Protein AF-A0A6A7KZG9-F1 (afdb_monomer_lite)

Foldseek 3Di:
DADEDEDDPDPVVLVVLLVCLVVVVLSHDYDYDPVQADPVGGCVVPPPCPPVQVSSLQSLDDDDDDDDPDDVVCVVVCVVSHVVPPDDPVRVVVSCCVSVVD

Structure (mmCIF, N/CA/C/O backbone):
data_AF-A0A6A7KZG9-F1
#
_entry.id   AF-A0A6A7KZG9-F1
#
loop_
_atom_site.group_PDB
_atom_site.id
_atom_site.type_symbol
_atom_site.label_atom_id
_atom_site.label_alt_id
_atom_site.label_comp_id
_atom_site.label_asym_id
_atom_site.label_entity_id
_atom_site.label_seq_id
_atom_site.pdbx_PDB_ins_code
_atom_site.Cartn_x
_atom_site.Cartn_y
_atom_site.Cartn_z
_atom_site.occupancy
_atom_site.B_iso_or_equiv
_atom_site.auth_seq_id
_atom_site.auth_comp_id
_atom_site.auth_asym_id
_atom_site.auth_atom_id
_atom_site.pdbx_PDB_model_num
ATOM 1 N N . MET A 1 1 ? -3.131 12.616 13.799 1.00 37.44 1 MET A N 1
ATOM 2 C CA . MET A 1 1 ? -2.475 12.819 12.490 1.00 37.44 1 MET A CA 1
ATOM 3 C C . MET A 1 1 ? -2.256 11.448 11.878 1.00 37.44 1 MET A C 1
ATOM 5 O O . MET A 1 1 ? -1.541 10.670 12.506 1.00 37.44 1 MET A O 1
ATOM 9 N N . PRO A 1 2 ? -2.900 11.121 10.749 1.00 42.22 2 PRO A N 1
ATOM 10 C CA . PRO A 1 2 ? -2.642 9.863 10.058 1.00 42.22 2 PRO A CA 1
ATOM 11 C C . PRO A 1 2 ? -1.179 9.830 9.600 1.00 42.22 2 PRO A C 1
ATOM 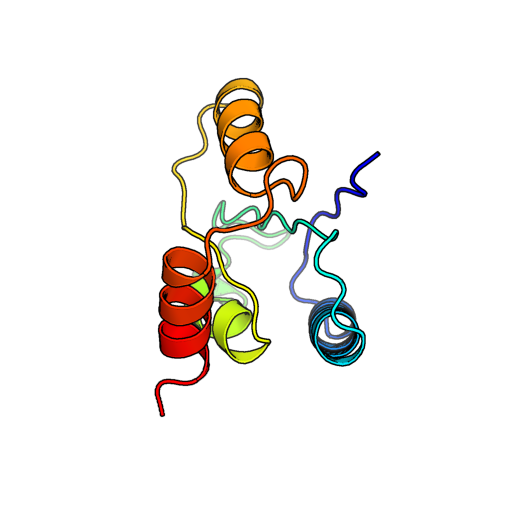13 O O . PRO A 1 2 ? -0.628 10.845 9.168 1.00 42.22 2 PRO A O 1
ATOM 16 N N . LYS A 1 3 ? -0.525 8.680 9.770 1.00 38.81 3 LYS A N 1
ATOM 17 C CA . LYS A 1 3 ? 0.843 8.468 9.296 1.00 38.81 3 LYS A CA 1
ATOM 18 C C . LYS A 1 3 ? 0.766 7.904 7.882 1.00 38.81 3 LYS A C 1
ATOM 20 O O . LYS A 1 3 ? 0.329 6.775 7.700 1.00 38.81 3 LYS A O 1
ATOM 25 N N . THR A 1 4 ? 1.184 8.695 6.901 1.00 41.53 4 THR A N 1
ATOM 26 C CA . THR A 1 4 ? 1.202 8.296 5.490 1.00 41.53 4 THR A CA 1
ATOM 27 C C . THR A 1 4 ? 2.538 7.642 5.148 1.00 41.53 4 THR A C 1
ATOM 29 O O . THR A 1 4 ? 3.590 8.243 5.366 1.00 41.53 4 THR A O 1
AT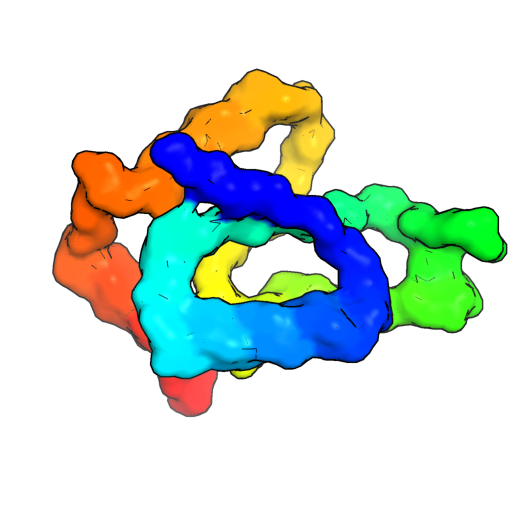OM 32 N N . PHE A 1 5 ? 2.501 6.439 4.573 1.00 47.06 5 PHE A N 1
ATOM 33 C CA . PHE A 1 5 ? 3.675 5.729 4.059 1.00 47.06 5 PHE A CA 1
ATOM 34 C C . PHE A 1 5 ? 3.508 5.427 2.564 1.00 47.06 5 PHE A C 1
ATOM 36 O O . PHE A 1 5 ? 2.402 5.150 2.103 1.00 47.06 5 PHE A O 1
ATOM 43 N N . SER A 1 6 ? 4.613 5.496 1.816 1.00 48.09 6 SER A N 1
ATOM 44 C CA . SER A 1 6 ? 4.700 5.112 0.400 1.00 48.09 6 SER A CA 1
ATOM 45 C C . SER A 1 6 ? 5.476 3.803 0.278 1.00 48.09 6 SER A C 1
ATOM 47 O O . SER A 1 6 ? 6.451 3.592 1.001 1.00 48.09 6 SER A O 1
ATOM 49 N N . ILE A 1 7 ? 5.025 2.920 -0.609 1.00 53.47 7 ILE A N 1
ATOM 50 C CA . ILE A 1 7 ? 5.384 1.501 -0.611 1.00 53.47 7 ILE A CA 1
ATOM 51 C C . ILE A 1 7 ? 6.248 1.116 -1.818 1.00 53.47 7 ILE A C 1
ATOM 53 O O . ILE A 1 7 ? 5.989 1.564 -2.932 1.00 53.47 7 ILE A O 1
ATOM 57 N N . ARG A 1 8 ? 7.247 0.250 -1.581 1.00 55.03 8 ARG A N 1
ATOM 58 C CA . ARG A 1 8 ? 8.136 -0.386 -2.577 1.00 55.03 8 ARG A CA 1
ATOM 59 C C . ARG A 1 8 ? 8.020 -1.918 -2.506 1.00 55.03 8 ARG A C 1
ATOM 61 O O . ARG A 1 8 ? 7.485 -2.435 -1.535 1.00 55.03 8 ARG A O 1
ATOM 68 N N . ASP A 1 9 ? 8.550 -2.648 -3.485 1.00 59.75 9 ASP A N 1
ATOM 69 C CA . ASP A 1 9 ? 8.461 -4.123 -3.585 1.00 59.75 9 ASP A CA 1
ATOM 70 C C . ASP A 1 9 ? 9.333 -4.907 -2.567 1.00 59.75 9 ASP A C 1
ATOM 72 O O . ASP A 1 9 ? 9.671 -6.071 -2.783 1.00 59.75 9 ASP A O 1
ATOM 76 N N . ASP A 1 10 ? 9.698 -4.291 -1.441 1.00 73.00 10 ASP A N 1
ATOM 77 C CA . ASP A 1 10 ? 10.633 -4.837 -0.455 1.00 73.00 10 ASP A CA 1
ATOM 78 C C . ASP A 1 10 ? 9.934 -5.766 0.555 1.00 73.00 10 ASP A C 1
ATOM 80 O O . ASP A 1 10 ? 8.812 -5.501 0.990 1.00 73.00 10 ASP A O 1
ATOM 84 N N . CYS A 1 11 ? 10.618 -6.818 1.024 1.00 76.25 11 CYS A N 1
ATOM 85 C CA . CYS A 1 11 ? 10.080 -7.759 2.025 1.00 76.25 11 CYS A CA 1
ATOM 86 C C . CYS A 1 11 ? 9.540 -7.067 3.291 1.00 76.25 11 CYS A C 1
ATOM 88 O O . CYS A 1 11 ? 8.516 -7.479 3.835 1.00 76.25 11 CYS A O 1
ATOM 90 N N . LEU A 1 12 ? 10.180 -5.972 3.715 1.00 86.88 12 LEU A N 1
ATOM 91 C CA . LEU A 1 12 ? 9.779 -5.193 4.891 1.00 86.88 12 LEU A CA 1
ATOM 92 C C . LEU A 1 12 ? 8.361 -4.620 4.787 1.00 86.88 12 LEU A C 1
ATOM 94 O O . LEU A 1 12 ? 7.705 -4.418 5.809 1.00 86.88 12 LEU A O 1
ATOM 98 N N . VAL A 1 13 ? 7.869 -4.361 3.574 1.00 89.38 13 VAL A N 1
ATOM 99 C CA . VAL A 1 13 ? 6.502 -3.871 3.362 1.00 89.38 13 VAL A CA 1
ATOM 100 C C . VAL A 1 13 ? 5.492 -4.934 3.752 1.00 89.38 13 VAL A C 1
ATOM 102 O O . VAL A 1 13 ? 4.537 -4.638 4.466 1.00 89.38 13 VAL A O 1
ATOM 105 N N . TRP A 1 14 ? 5.713 -6.170 3.319 1.00 89.06 14 TRP A N 1
ATOM 106 C CA . TRP A 1 14 ? 4.809 -7.276 3.609 1.00 89.06 14 TRP A CA 1
ATOM 107 C C . TRP A 1 14 ? 4.876 -7.692 5.079 1.00 89.06 14 TRP A C 1
ATOM 109 O O . TRP A 1 14 ? 3.845 -7.991 5.674 1.00 89.06 14 TRP A O 1
ATOM 119 N N . GLU A 1 15 ? 6.056 -7.622 5.702 1.00 89.12 15 GLU A N 1
ATOM 120 C CA . GLU A 1 15 ? 6.199 -7.791 7.155 1.00 89.12 15 GLU A CA 1
ATOM 121 C C . GLU A 1 15 ? 5.434 -6.710 7.930 1.00 89.12 15 GLU A C 1
ATOM 123 O O . GLU A 1 15 ? 4.717 -7.016 8.882 1.00 89.12 15 GLU A O 1
ATOM 128 N N . SER A 1 16 ? 5.524 -5.453 7.486 1.00 91.00 16 SER A N 1
ATOM 129 C CA . SER A 1 16 ? 4.801 -4.335 8.101 1.00 91.00 16 SER A CA 1
ATOM 130 C C . SER A 1 16 ? 3.289 -4.453 7.911 1.00 91.00 16 SER A C 1
ATOM 132 O O . SER A 1 16 ? 2.542 -4.175 8.844 1.00 91.00 16 SER A O 1
ATOM 134 N N . ALA A 1 17 ? 2.830 -4.892 6.735 1.00 90.81 17 ALA A N 1
ATOM 135 C CA . ALA A 1 17 ? 1.416 -5.144 6.466 1.00 90.81 17 ALA A CA 1
ATOM 136 C C . ALA A 1 17 ? 0.880 -6.270 7.362 1.00 90.81 17 ALA A C 1
ATOM 138 O O . ALA A 1 17 ? -0.140 -6.101 8.019 1.00 90.81 17 ALA A O 1
ATOM 139 N N . MET A 1 18 ? 1.611 -7.381 7.473 1.00 89.50 18 MET A N 1
ATOM 140 C CA . MET A 1 18 ? 1.256 -8.483 8.368 1.00 89.50 18 MET A CA 1
ATOM 141 C C . MET A 1 18 ? 1.197 -8.046 9.837 1.00 89.50 18 MET A C 1
ATOM 143 O O . MET A 1 18 ? 0.263 -8.414 10.548 1.00 89.50 18 MET A O 1
ATOM 147 N N . ALA A 1 19 ? 2.162 -7.240 10.288 1.00 90.88 19 ALA A N 1
ATOM 148 C CA . ALA A 1 19 ? 2.158 -6.687 11.638 1.00 90.88 19 ALA A CA 1
ATOM 149 C C . ALA A 1 19 ? 0.976 -5.733 11.865 1.00 90.88 19 ALA A C 1
ATOM 151 O O . ALA A 1 19 ? 0.336 -5.806 12.909 1.00 90.88 19 ALA A O 1
ATOM 152 N N . ALA A 1 20 ? 0.660 -4.865 10.900 1.00 89.94 20 ALA A N 1
ATOM 153 C CA . ALA A 1 20 ? -0.453 -3.926 11.012 1.00 89.94 20 ALA A CA 1
ATOM 154 C C . ALA A 1 20 ? -1.790 -4.643 11.218 1.00 89.94 20 ALA A C 1
ATOM 156 O O . ALA A 1 20 ? -2.569 -4.242 12.078 1.00 89.94 20 ALA A O 1
ATOM 157 N N . SER A 1 21 ? -2.011 -5.737 10.495 1.00 86.94 21 SER A N 1
ATOM 158 C CA . SER A 1 21 ? -3.223 -6.547 10.625 1.00 86.94 21 SER A CA 1
ATOM 159 C C . SER A 1 21 ? -3.232 -7.356 11.916 1.00 86.94 21 SER A C 1
ATOM 161 O O . SER A 1 21 ? -4.259 -7.441 12.575 1.00 86.94 21 SER A O 1
ATOM 163 N N . HIS A 1 22 ? -2.081 -7.905 12.323 1.00 86.44 22 HIS A N 1
ATOM 164 C CA . HIS A 1 22 ? -1.946 -8.616 13.598 1.00 86.44 22 HIS A CA 1
ATOM 165 C C . HIS A 1 22 ? -2.230 -7.725 14.816 1.00 86.44 22 HIS A C 1
ATOM 167 O O . HIS A 1 22 ? -2.794 -8.195 15.799 1.00 86.44 22 HIS A O 1
ATOM 173 N N . TYR A 1 23 ? -1.832 -6.453 14.755 1.00 86.69 23 TYR A N 1
ATOM 174 C CA . TYR A 1 23 ? -2.061 -5.468 15.813 1.00 86.69 23 TYR A CA 1
ATOM 175 C C . TYR A 1 23 ? -3.331 -4.634 15.613 1.00 86.69 23 TYR A C 1
ATOM 177 O O . TYR A 1 23 ? -3.507 -3.657 16.337 1.00 86.69 23 TYR A O 1
ATOM 185 N N . GLU A 1 24 ? -4.183 -4.996 14.648 1.00 83.31 24 GLU A N 1
ATOM 186 C CA . GLU A 1 24 ? -5.463 -4.327 14.379 1.00 83.31 24 GLU A CA 1
ATOM 187 C C . GLU A 1 24 ? -5.310 -2.800 14.241 1.00 83.31 24 GLU A C 1
ATOM 189 O O . GLU A 1 24 ? -6.055 -2.019 14.827 1.00 83.31 24 GLU A O 1
ATOM 194 N N . LEU A 1 25 ? -4.297 -2.355 13.483 1.00 85.62 25 LEU A N 1
ATOM 195 C CA . LEU A 1 25 ? -4.011 -0.933 13.269 1.00 85.62 25 LEU A CA 1
ATOM 196 C C . LEU A 1 25 ? -5.024 -0.297 12.307 1.00 85.62 25 LEU A C 1
ATOM 198 O O . LEU A 1 25 ? -4.703 0.067 11.177 1.00 85.62 25 LEU A O 1
ATOM 202 N N . ASP A 1 26 ? -6.249 -0.130 12.785 1.00 77.88 26 ASP A N 1
ATOM 203 C CA . ASP A 1 26 ? -7.381 0.477 12.084 1.00 77.88 26 ASP A CA 1
ATOM 204 C C . ASP A 1 26 ? -7.153 1.960 11.713 1.00 77.88 26 ASP A C 1
ATOM 206 O O . ASP A 1 26 ? -7.785 2.506 10.809 1.00 77.88 26 ASP A O 1
ATOM 210 N N . ASN A 1 27 ? -6.197 2.617 12.370 1.00 82.12 27 ASN A N 1
ATOM 211 C CA . ASN A 1 27 ? -5.804 4.002 12.127 1.00 82.12 27 ASN A CA 1
ATOM 212 C C . ASN A 1 27 ? -4.690 4.178 11.074 1.00 82.12 27 ASN A C 1
ATOM 214 O O . ASN A 1 27 ? -4.183 5.296 10.900 1.00 82.12 27 ASN A O 1
ATOM 218 N N . LEU A 1 28 ? -4.283 3.099 10.398 1.00 84.88 28 LEU A N 1
ATOM 219 C CA . LEU A 1 28 ? -3.265 3.112 9.352 1.00 84.88 28 LEU A CA 1
ATOM 220 C C . LEU A 1 28 ? -3.906 3.141 7.960 1.00 84.88 28 LEU A C 1
ATOM 222 O O . LEU A 1 28 ? -4.627 2.231 7.567 1.00 84.88 28 LEU A O 1
ATOM 226 N N . THR A 1 29 ? -3.559 4.153 7.163 1.00 85.69 29 THR A N 1
ATOM 227 C CA . THR A 1 29 ? -3.960 4.242 5.752 1.00 85.69 29 THR A CA 1
ATOM 228 C C . THR A 1 29 ? -2.744 4.085 4.853 1.00 85.69 29 THR A C 1
ATOM 230 O O . THR A 1 29 ? -1.736 4.779 5.015 1.00 85.69 29 THR A O 1
ATOM 233 N N . VAL A 1 30 ? -2.851 3.186 3.879 1.00 87.19 30 VAL A N 1
ATOM 234 C CA . VAL A 1 30 ? -1.774 2.859 2.947 1.00 87.19 30 VAL A CA 1
ATOM 235 C C . VAL A 1 30 ? -2.105 3.371 1.552 1.00 87.19 30 VAL A C 1
ATOM 237 O O . VAL A 1 30 ? -3.186 3.119 1.026 1.00 87.19 30 VAL A O 1
ATOM 240 N N . PHE A 1 31 ? -1.134 4.034 0.924 1.00 87.75 31 PHE A N 1
ATOM 241 C CA . PHE A 1 31 ? -1.201 4.403 -0.484 1.00 87.75 31 PHE A CA 1
ATOM 242 C C . PHE A 1 31 ? -0.163 3.631 -1.284 1.00 87.75 31 PHE A C 1
ATOM 244 O O . PHE A 1 31 ? 1.025 3.638 -0.960 1.00 87.75 31 PHE A O 1
ATOM 251 N N . VAL A 1 32 ? -0.616 3.017 -2.373 1.00 87.69 32 VAL A N 1
ATOM 252 C CA . VAL A 1 32 ? 0.253 2.318 -3.317 1.00 87.69 32 VAL A CA 1
ATOM 253 C C . VAL A 1 32 ? 0.256 3.083 -4.631 1.00 87.69 32 VAL A C 1
ATOM 255 O O . VAL A 1 32 ? -0.755 3.125 -5.334 1.00 87.69 32 VAL A O 1
ATOM 258 N N . ASP A 1 33 ? 1.395 3.683 -4.973 1.00 88.00 33 ASP A N 1
ATOM 259 C CA . ASP A 1 33 ? 1.571 4.310 -6.280 1.00 88.00 33 ASP A CA 1
ATOM 260 C C . ASP A 1 33 ? 1.814 3.235 -7.345 1.00 88.00 33 ASP A C 1
ATOM 262 O O . ASP A 1 33 ? 2.907 2.694 -7.493 1.00 88.00 33 ASP A O 1
ATOM 266 N N . ASN A 1 34 ? 0.764 2.906 -8.092 1.00 88.38 34 ASN A N 1
ATOM 267 C CA . ASN A 1 34 ? 0.802 1.888 -9.135 1.00 88.38 34 ASN A CA 1
ATOM 268 C C . ASN A 1 34 ? 1.039 2.496 -10.531 1.00 88.38 34 ASN A C 1
ATOM 270 O O . ASN A 1 34 ? 0.297 2.212 -11.477 1.00 88.38 34 ASN A O 1
ATOM 274 N N . ASN A 1 35 ? 2.068 3.338 -10.663 1.00 89.81 35 ASN A N 1
ATOM 275 C CA . ASN A 1 35 ? 2.420 4.048 -11.903 1.00 89.81 35 ASN A CA 1
ATOM 276 C C . ASN A 1 35 ? 3.096 3.178 -12.988 1.00 89.81 35 ASN A C 1
ATOM 278 O O . ASN A 1 35 ? 3.333 3.658 -14.095 1.00 89.81 35 ASN A O 1
ATOM 282 N N . LYS A 1 36 ? 3.349 1.893 -12.697 1.00 90.38 36 LYS A N 1
ATOM 283 C CA . LYS A 1 36 ? 3.942 0.879 -13.597 1.00 90.38 36 LYS A CA 1
ATOM 284 C C . LYS A 1 36 ? 5.428 1.055 -13.920 1.00 90.38 36 LYS A C 1
ATOM 286 O O . LYS A 1 36 ? 5.937 0.301 -14.746 1.00 90.38 36 LYS A O 1
ATOM 291 N N . LEU A 1 37 ? 6.129 1.974 -13.266 1.00 91.44 37 LEU A N 1
ATOM 292 C CA . LEU A 1 37 ? 7.551 2.230 -13.481 1.00 91.44 37 LEU A CA 1
ATOM 293 C C . LEU A 1 37 ? 8.368 1.931 -12.221 1.00 91.44 37 LEU A C 1
ATOM 295 O O . LEU A 1 37 ? 7.911 2.116 -11.098 1.00 91.44 37 LEU A O 1
ATOM 299 N N . GLN A 1 38 ? 9.600 1.489 -12.435 1.00 87.62 38 GLN A N 1
ATOM 300 C CA . GLN A 1 38 ? 10.656 1.376 -11.435 1.00 87.62 38 GLN A CA 1
ATOM 301 C C . GLN A 1 38 ? 11.969 1.921 -12.010 1.00 87.62 38 GLN A C 1
ATOM 303 O O . GLN A 1 38 ? 12.010 2.343 -13.166 1.00 87.62 38 GLN A O 1
ATOM 308 N N . THR A 1 39 ? 13.040 1.916 -11.212 1.00 90.12 39 THR A N 1
ATOM 309 C CA . THR A 1 39 ? 14.351 2.464 -11.606 1.00 90.12 39 THR A CA 1
ATOM 310 C C . THR A 1 39 ? 14.835 1.931 -12.956 1.00 90.12 39 THR A C 1
ATOM 312 O O . THR A 1 39 ? 15.266 2.717 -13.795 1.00 90.12 39 THR A O 1
ATOM 315 N N . ASP A 1 40 ? 14.701 0.621 -13.186 1.00 92.62 40 ASP A N 1
ATOM 316 C CA . ASP A 1 40 ? 15.249 -0.057 -14.367 1.00 92.62 40 ASP A CA 1
ATOM 317 C C . ASP A 1 40 ? 14.241 -0.233 -15.520 1.00 92.62 40 ASP A C 1
ATOM 319 O O . ASP A 1 40 ? 14.547 -0.889 -16.514 1.00 92.62 40 ASP A O 1
ATOM 323 N N . GLY A 1 41 ? 13.040 0.352 -15.426 1.00 92.00 41 GLY A N 1
ATOM 324 C CA . GLY A 1 41 ? 12.039 0.311 -16.498 1.00 92.00 41 GLY A CA 1
ATOM 325 C C . GLY A 1 41 ? 10.627 -0.011 -16.022 1.00 92.00 41 GLY A C 1
ATOM 326 O O . GLY A 1 41 ? 10.239 0.314 -14.900 1.00 92.00 41 GLY A O 1
ATOM 327 N N . PHE A 1 42 ? 9.817 -0.623 -16.888 1.00 93.69 42 PHE A N 1
ATOM 328 C CA . PHE A 1 42 ? 8.454 -1.003 -16.523 1.00 93.69 42 PHE A CA 1
ATOM 329 C C . PHE A 1 42 ? 8.450 -2.155 -15.523 1.00 93.69 42 PHE A C 1
ATOM 331 O O . PHE A 1 42 ? 9.178 -3.136 -15.661 1.00 93.69 42 PHE A O 1
ATOM 338 N N . THR A 1 43 ? 7.554 -2.086 -14.539 1.00 91.81 43 THR A N 1
ATOM 339 C CA . THR A 1 43 ? 7.419 -3.159 -13.547 1.00 91.81 43 THR A CA 1
ATOM 340 C C . THR A 1 43 ? 6.994 -4.481 -14.168 1.00 91.81 43 THR A C 1
ATOM 342 O O . THR A 1 43 ? 7.361 -5.529 -13.659 1.00 91.81 43 THR A O 1
ATOM 345 N N . ALA A 1 44 ? 6.274 -4.462 -15.291 1.00 92.62 44 ALA A N 1
ATOM 346 C CA . ALA A 1 44 ? 5.925 -5.678 -16.021 1.00 92.62 44 ALA A CA 1
ATOM 347 C C . ALA A 1 44 ? 7.150 -6.431 -16.573 1.00 92.62 44 ALA A C 1
ATOM 349 O O . ALA A 1 44 ? 7.125 -7.658 -16.593 1.00 92.62 44 ALA A O 1
ATOM 350 N N . ASP A 1 45 ? 8.199 -5.708 -16.976 1.00 92.69 45 ASP A N 1
ATOM 351 C CA . ASP A 1 45 ? 9.369 -6.282 -17.649 1.00 92.69 45 ASP A CA 1
ATOM 352 C C . ASP A 1 45 ? 10.458 -6.719 -16.661 1.00 92.69 45 ASP A C 1
ATOM 354 O O . ASP A 1 45 ? 11.204 -7.656 -16.934 1.00 92.69 45 ASP A O 1
ATOM 358 N N . ILE A 1 46 ? 10.545 -6.044 -15.510 1.00 92.31 46 ILE A N 1
ATOM 359 C CA . ILE A 1 46 ? 11.569 -6.307 -14.491 1.00 92.31 46 ILE A CA 1
ATOM 360 C C . ILE A 1 46 ? 11.038 -7.248 -13.400 1.00 92.31 46 ILE A C 1
ATOM 362 O O . ILE A 1 46 ? 11.543 -8.355 -13.231 1.00 92.31 46 ILE A O 1
ATOM 366 N N . MET A 1 47 ? 10.013 -6.823 -12.652 1.00 86.62 47 MET A N 1
ATOM 367 C CA . MET A 1 47 ? 9.370 -7.625 -11.606 1.00 86.62 47 MET A CA 1
ATOM 368 C C . MET A 1 47 ? 7.980 -7.068 -11.296 1.00 86.62 47 MET A C 1
ATOM 370 O O . MET A 1 47 ? 7.844 -5.983 -10.732 1.00 86.62 47 MET A O 1
ATOM 374 N N . SER A 1 48 ? 6.934 -7.799 -11.692 1.00 88.44 48 SER A N 1
ATOM 375 C CA . SER A 1 48 ? 5.571 -7.273 -11.616 1.00 88.44 48 SER A CA 1
ATOM 376 C C . SER A 1 48 ? 4.946 -7.496 -10.237 1.00 88.44 48 SER A C 1
ATOM 378 O O . SER A 1 48 ? 4.827 -8.644 -9.797 1.00 88.44 48 SER A O 1
ATOM 380 N N . PRO A 1 49 ? 4.431 -6.444 -9.574 1.00 87.25 49 PRO A N 1
ATOM 381 C CA . PRO A 1 49 ? 3.708 -6.605 -8.321 1.00 87.25 49 PRO A CA 1
ATOM 382 C C . PRO A 1 49 ? 2.242 -7.014 -8.517 1.00 87.25 49 PRO A C 1
ATOM 384 O O . PRO A 1 49 ? 1.564 -7.280 -7.526 1.00 87.25 49 PRO A O 1
ATOM 387 N N . ASN A 1 50 ? 1.733 -7.083 -9.753 1.00 88.00 50 ASN A N 1
ATOM 388 C CA . ASN A 1 50 ? 0.323 -7.382 -10.010 1.00 88.00 50 ASN A CA 1
ATOM 389 C C . ASN A 1 50 ? -0.043 -8.847 -9.679 1.00 88.00 50 ASN A C 1
ATOM 391 O O . ASN A 1 50 ? 0.793 -9.732 -9.863 1.00 88.00 50 ASN A O 1
ATOM 395 N N . PRO A 1 51 ? -1.296 -9.119 -9.259 1.00 89.62 51 PRO A N 1
ATOM 396 C CA . PRO A 1 51 ? -2.353 -8.153 -8.935 1.00 89.62 51 PRO A CA 1
ATOM 397 C C . PRO A 1 51 ? -2.131 -7.490 -7.563 1.00 89.62 51 PRO A C 1
ATOM 399 O O . PRO A 1 51 ? -2.092 -8.158 -6.537 1.00 89.62 51 PRO A O 1
ATOM 402 N N . VAL A 1 52 ? -2.004 -6.156 -7.543 1.00 88.06 52 VAL A N 1
ATOM 403 C CA . VAL A 1 52 ? -1.664 -5.401 -6.321 1.00 88.06 52 VAL A CA 1
ATOM 404 C C . VAL A 1 52 ? -2.780 -5.504 -5.279 1.00 88.06 52 VAL A C 1
ATOM 406 O O . VAL A 1 52 ? -2.502 -5.848 -4.137 1.00 88.06 52 VAL A O 1
ATOM 409 N N . ALA A 1 53 ? -4.034 -5.260 -5.672 1.00 85.94 53 ALA A N 1
ATOM 410 C CA . ALA A 1 53 ? -5.176 -5.265 -4.753 1.00 85.94 53 ALA A CA 1
ATOM 411 C C . ALA A 1 53 ? -5.340 -6.607 -4.018 1.00 85.94 53 ALA A C 1
ATOM 413 O O . ALA A 1 53 ? -5.493 -6.622 -2.802 1.00 85.94 53 ALA A O 1
ATOM 414 N N . GLU A 1 54 ? -5.211 -7.729 -4.731 1.00 86.31 54 GLU A N 1
ATOM 415 C CA . GLU A 1 54 ? -5.330 -9.068 -4.136 1.00 86.31 54 GLU A CA 1
ATOM 416 C C . GLU A 1 54 ? -4.223 -9.360 -3.119 1.00 86.31 54 GLU A C 1
ATOM 418 O O . GLU A 1 54 ? -4.475 -9.987 -2.093 1.00 86.31 54 GLU A O 1
ATOM 423 N N . LYS A 1 55 ? -2.996 -8.875 -3.358 1.00 87.75 55 LYS A N 1
ATOM 424 C CA . LYS A 1 55 ? -1.911 -9.022 -2.381 1.00 87.75 55 LYS A CA 1
ATOM 425 C C . LYS A 1 55 ? -2.229 -8.280 -1.088 1.00 87.75 55 LYS A C 1
ATOM 427 O O . LYS A 1 55 ? -2.068 -8.853 -0.023 1.00 87.75 55 LYS A O 1
ATOM 432 N N . TRP A 1 56 ? -2.718 -7.044 -1.174 1.00 88.69 56 TRP A N 1
ATOM 433 C CA . TRP A 1 56 ? -3.130 -6.270 0.004 1.00 88.69 56 TRP A CA 1
ATOM 434 C C . TRP A 1 56 ? -4.295 -6.923 0.744 1.00 88.69 56 TRP A C 1
ATOM 436 O O . TRP A 1 56 ? -4.257 -7.050 1.968 1.00 88.69 56 TRP A O 1
ATOM 446 N N . LYS A 1 57 ? -5.272 -7.434 -0.006 1.00 86.38 57 LYS A N 1
ATOM 447 C CA . LYS A 1 57 ? -6.401 -8.180 0.542 1.00 86.38 57 LYS A CA 1
ATOM 448 C C . LYS A 1 57 ? -5.958 -9.422 1.322 1.00 86.38 57 LYS A C 1
ATOM 450 O O . LYS A 1 57 ? -6.498 -9.689 2.390 1.00 86.38 57 LYS A O 1
ATOM 455 N N . ALA A 1 58 ? -4.935 -10.140 0.849 1.00 87.00 58 ALA A N 1
ATOM 456 C CA . ALA A 1 58 ? -4.374 -11.295 1.558 1.00 87.00 58 ALA A CA 1
ATOM 457 C C . ALA A 1 58 ? -3.782 -10.944 2.939 1.00 87.00 58 ALA A C 1
ATOM 459 O O . ALA A 1 58 ? -3.690 -11.817 3.800 1.00 87.00 58 ALA A O 1
ATOM 460 N N . PHE A 1 59 ? -3.422 -9.677 3.166 1.00 86.81 59 PHE A N 1
ATOM 461 C CA . PHE A 1 59 ? -3.002 -9.150 4.465 1.00 86.81 59 PHE A CA 1
ATOM 462 C C . PHE A 1 59 ? -4.139 -8.431 5.205 1.00 86.81 59 PHE A C 1
ATOM 464 O O . PHE A 1 59 ? -3.856 -7.633 6.080 1.00 86.81 59 PHE A O 1
ATOM 471 N N . ALA A 1 60 ? -5.413 -8.684 4.897 1.00 83.69 60 ALA A N 1
ATOM 472 C CA . ALA A 1 60 ? -6.569 -8.056 5.555 1.00 83.69 60 ALA A CA 1
ATOM 473 C C .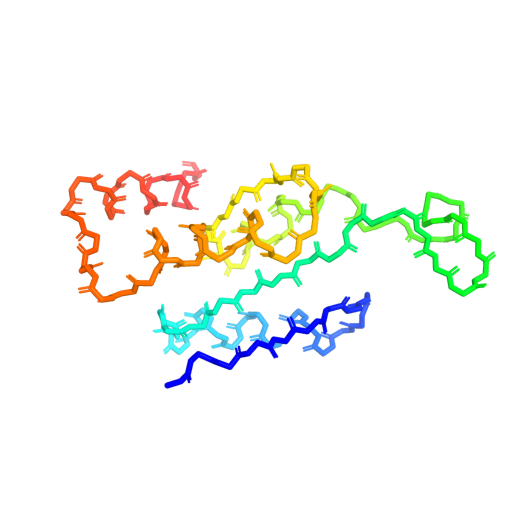 ALA A 1 60 ? -6.653 -6.521 5.413 1.00 83.69 60 ALA A C 1
ATOM 475 O O . ALA A 1 60 ? -7.295 -5.852 6.219 1.00 83.69 60 ALA A O 1
ATOM 476 N N . PHE A 1 61 ? -6.046 -5.951 4.368 1.00 84.62 61 PHE A N 1
ATOM 477 C CA . PHE A 1 61 ? -6.286 -4.556 4.004 1.00 84.62 61 PHE A CA 1
ATOM 478 C C . PHE A 1 61 ? -7.493 -4.448 3.078 1.00 84.62 61 PHE A C 1
ATOM 480 O O . PHE A 1 61 ? -7.587 -5.140 2.062 1.00 84.62 61 PHE A O 1
ATOM 487 N N . VAL A 1 62 ? -8.378 -3.513 3.403 1.00 78.75 62 VAL A N 1
ATOM 488 C CA . VAL A 1 62 ? -9.483 -3.096 2.545 1.00 78.75 62 VAL A CA 1
ATOM 489 C C . VAL A 1 62 ? -9.064 -1.836 1.801 1.00 78.75 62 VAL A C 1
ATOM 491 O O . VAL A 1 62 ? -8.524 -0.901 2.390 1.00 78.75 62 VAL A O 1
ATOM 494 N N . GLY A 1 63 ? -9.317 -1.797 0.498 1.00 78.69 63 GLY A N 1
ATOM 495 C CA . GLY A 1 63 ? -9.035 -0.615 -0.298 1.00 78.69 63 GLY A CA 1
ATOM 496 C C . GLY A 1 63 ? -9.522 -0.745 -1.729 1.00 78.69 63 GLY A C 1
ATOM 497 O O . GLY A 1 63 ? -9.935 -1.806 -2.192 1.00 78.69 63 GLY A O 1
ATOM 498 N N . GLU A 1 64 ? -9.449 0.363 -2.450 1.00 81.12 64 GLU A N 1
ATOM 499 C CA . GLU A 1 64 ? -9.906 0.468 -3.829 1.00 81.12 64 GLU A CA 1
ATOM 500 C C . GLU A 1 64 ? -8.796 1.009 -4.732 1.00 81.12 64 GLU A C 1
ATOM 502 O O . GLU A 1 64 ? -7.932 1.785 -4.320 1.00 81.12 64 GLU A O 1
ATOM 507 N N . THR A 1 65 ? -8.813 0.598 -6.001 1.00 83.50 65 THR A N 1
ATOM 508 C CA . THR A 1 65 ? -7.905 1.162 -7.004 1.00 83.50 65 THR A CA 1
ATOM 509 C C . THR A 1 65 ? -8.512 2.424 -7.590 1.00 83.50 65 THR A C 1
ATOM 511 O O . THR A 1 65 ? -9.620 2.410 -8.125 1.00 83.50 65 THR A O 1
ATOM 514 N N . VAL A 1 66 ? -7.750 3.512 -7.545 1.00 83.94 66 VAL A N 1
ATOM 515 C CA . VAL A 1 66 ? -8.226 4.841 -7.934 1.00 83.94 66 VAL A CA 1
ATOM 516 C C . VAL A 1 66 ? -7.365 5.407 -9.052 1.00 83.94 66 VAL A C 1
ATOM 518 O O . VAL A 1 66 ? -6.147 5.230 -9.077 1.00 83.94 66 VAL A O 1
ATOM 521 N N . LYS A 1 67 ? -7.984 6.121 -9.997 1.00 84.69 67 LYS A N 1
ATOM 522 C CA . LYS A 1 67 ? -7.226 6.869 -11.006 1.00 84.69 67 LYS A CA 1
ATOM 523 C C . LYS A 1 67 ? -6.653 8.126 -10.356 1.00 84.69 67 LYS A C 1
ATOM 525 O O . LYS A 1 67 ? -7.415 9.031 -10.024 1.00 84.69 67 LYS A O 1
ATOM 530 N N . GLY A 1 68 ? -5.330 8.202 -10.235 1.00 78.06 68 GLY A N 1
ATOM 531 C CA . GLY A 1 68 ? -4.651 9.388 -9.715 1.00 78.06 68 GLY A CA 1
ATOM 532 C C . GLY A 1 68 ? -4.964 10.636 -10.548 1.00 78.06 68 GLY A C 1
ATOM 533 O O . GLY A 1 68 ? -4.753 10.647 -11.762 1.00 78.06 68 GLY A O 1
ATOM 534 N N . LYS A 1 69 ? -5.483 11.685 -9.898 1.00 80.94 69 LYS A N 1
ATOM 535 C CA . LYS A 1 69 ? -5.743 13.011 -10.496 1.00 80.94 69 LYS A CA 1
ATOM 536 C C . LYS A 1 69 ? -5.123 14.157 -9.674 1.00 80.94 69 LYS A C 1
ATOM 538 O O . LYS A 1 69 ? -5.572 15.294 -9.764 1.00 80.94 69 LYS A O 1
ATOM 543 N N . GLY A 1 70 ? -4.091 13.858 -8.881 1.00 77.50 70 GLY A N 1
ATOM 544 C CA . GLY A 1 70 ? -3.450 14.795 -7.949 1.00 77.50 70 GLY A CA 1
ATOM 545 C C . GLY A 1 70 ? -3.970 14.673 -6.512 1.00 77.50 70 GLY A C 1
ATOM 546 O O . GLY A 1 70 ? -4.959 13.986 -6.255 1.00 77.50 70 GLY A O 1
ATOM 547 N N . VAL A 1 71 ? -3.286 15.337 -5.574 1.00 75.06 71 VAL A N 1
ATOM 548 C CA . VAL A 1 71 ? -3.494 15.181 -4.118 1.00 75.06 71 VAL A CA 1
ATOM 549 C C . VAL A 1 71 ? -4.925 15.505 -3.687 1.00 75.06 71 VAL A C 1
ATOM 551 O O . VAL A 1 71 ? -5.510 14.737 -2.935 1.00 75.06 71 VAL A O 1
ATOM 554 N N . ALA A 1 72 ? -5.533 16.552 -4.250 1.00 77.56 72 ALA A N 1
ATOM 555 C CA . ALA A 1 72 ? -6.907 16.949 -3.923 1.00 77.56 72 ALA A CA 1
ATOM 556 C C . ALA A 1 72 ? -7.938 15.825 -4.155 1.00 77.56 72 ALA A C 1
ATOM 558 O O . ALA A 1 72 ? -8.909 15.709 -3.421 1.00 77.56 72 ALA A O 1
ATOM 559 N N . SER A 1 73 ? -7.715 14.953 -5.148 1.00 73.50 73 SER A N 1
ATOM 560 C CA . SER A 1 73 ? -8.609 13.810 -5.406 1.00 73.50 73 SER A CA 1
ATOM 561 C C . SER A 1 73 ? -8.492 12.678 -4.377 1.00 73.50 73 SER A C 1
ATOM 563 O O . SER A 1 73 ? -9.332 11.781 -4.359 1.00 73.50 73 SER A O 1
ATOM 565 N N . LEU A 1 74 ? -7.440 12.698 -3.555 1.00 77.38 74 LEU A N 1
ATOM 566 C CA . LEU A 1 74 ? -7.179 11.705 -2.516 1.00 77.38 74 LEU A CA 1
ATOM 567 C C . LEU A 1 74 ? -7.686 12.162 -1.147 1.00 77.38 74 LEU A C 1
ATOM 569 O O . LEU A 1 74 ? -8.083 11.309 -0.363 1.00 77.38 74 LEU A O 1
ATOM 573 N N . GLU A 1 75 ? -7.713 13.470 -0.872 1.00 75.50 75 GLU A N 1
ATOM 574 C CA . GLU A 1 75 ? -8.172 14.031 0.411 1.00 75.50 75 GLU A CA 1
ATOM 575 C C . GLU A 1 75 ? -9.589 13.554 0.768 1.00 75.50 75 GLU A C 1
ATOM 577 O O . GLU A 1 75 ? -9.795 12.983 1.835 1.00 75.50 75 GLU A O 1
ATOM 582 N N . GLU A 1 76 ? -10.532 13.646 -0.175 1.00 71.50 76 GLU A N 1
ATOM 583 C CA . GLU A 1 76 ? -11.917 13.180 0.009 1.00 71.50 76 GLU A CA 1
ATOM 584 C C . GLU A 1 76 ? -12.011 11.671 0.323 1.00 71.50 76 GLU A C 1
ATOM 586 O O . GLU A 1 76 ? -12.884 11.228 1.067 1.00 71.50 76 GLU A O 1
ATOM 591 N N . ARG A 1 77 ? -11.088 10.866 -0.218 1.00 72.25 77 ARG A N 1
ATOM 592 C CA . ARG A 1 77 ? -11.070 9.404 -0.036 1.00 72.25 77 ARG A CA 1
ATOM 593 C C . ARG A 1 77 ? -10.412 8.966 1.266 1.00 72.25 77 ARG A C 1
ATOM 595 O O . ARG A 1 77 ? -10.730 7.894 1.777 1.00 72.25 77 ARG A O 1
ATOM 602 N N . VAL A 1 78 ? -9.489 9.765 1.797 1.00 72.25 78 VAL A N 1
ATOM 603 C CA . VAL A 1 78 ? -8.950 9.537 3.144 1.00 72.25 78 VAL A CA 1
ATOM 604 C C . VAL A 1 78 ? -10.045 9.759 4.159 1.00 72.25 78 VAL A C 1
ATOM 606 O O . VAL A 1 78 ? -10.219 8.920 5.034 1.00 72.25 78 VAL A O 1
ATOM 609 N N . ASP A 1 79 ? -10.818 10.833 4.012 1.00 66.56 79 ASP A N 1
ATOM 610 C CA . ASP A 1 79 ? -11.894 11.140 4.946 1.00 66.56 79 ASP A CA 1
ATOM 611 C C . ASP A 1 79 ? -12.937 10.018 4.996 1.00 66.56 79 ASP A C 1
ATOM 613 O O . ASP A 1 79 ? -13.366 9.643 6.087 1.00 66.56 79 ASP A O 1
ATOM 617 N N . SER A 1 80 ? -13.267 9.403 3.854 1.00 61.84 80 SER A N 1
ATOM 618 C CA . SER A 1 80 ? -14.204 8.272 3.808 1.00 61.84 80 SER A CA 1
ATOM 619 C C . SER A 1 80 ? -13.699 7.005 4.510 1.00 61.84 80 SER A C 1
ATOM 621 O O . SER A 1 80 ? -14.516 6.210 4.957 1.00 61.84 80 SER A O 1
ATOM 623 N N . HIS A 1 81 ? -12.380 6.809 4.606 1.00 61.50 81 HIS A N 1
ATOM 624 C CA . HIS A 1 81 ? -11.756 5.672 5.302 1.00 61.50 81 HIS A CA 1
ATOM 625 C C . HIS A 1 81 ? -11.217 6.048 6.689 1.00 61.50 81 HIS A C 1
ATOM 627 O O . HIS A 1 81 ? -10.722 5.198 7.426 1.00 61.50 81 HIS A O 1
ATOM 633 N N . SER A 1 82 ? -11.282 7.328 7.053 1.00 56.34 82 SER A N 1
ATOM 634 C CA . SER A 1 82 ? -10.839 7.806 8.349 1.00 56.34 82 SER A CA 1
ATOM 635 C C . SER A 1 82 ? -11.882 7.444 9.405 1.00 56.34 82 SER A C 1
ATOM 637 O O . SER A 1 82 ? -13.041 7.850 9.323 1.00 56.34 82 SER A O 1
ATOM 639 N N . LEU A 1 83 ? -11.445 6.751 10.457 1.00 53.91 83 LEU A N 1
ATOM 640 C CA . LEU A 1 83 ? -12.238 6.384 11.643 1.00 53.91 83 LEU A CA 1
ATOM 641 C C . LEU A 1 83 ? -12.860 7.575 12.404 1.00 53.91 83 LEU A C 1
ATOM 643 O O . LEU A 1 83 ? -13.442 7.395 13.471 1.00 53.91 83 LEU A O 1
ATOM 647 N N . SER A 1 84 ? -12.752 8.807 11.891 1.00 46.41 84 SER A N 1
ATOM 648 C CA . SER A 1 84 ? -13.524 9.946 12.399 1.00 46.41 84 SER A CA 1
ATOM 649 C C . SER A 1 84 ? -15.034 9.692 12.307 1.00 46.41 84 SER A C 1
ATOM 651 O O . SER A 1 84 ? -15.797 10.188 13.138 1.00 46.41 84 SER A O 1
ATOM 653 N N . LYS A 1 85 ? -15.452 8.847 11.358 1.00 51.81 85 LYS A N 1
ATOM 654 C CA . LYS A 1 85 ? -16.707 8.108 11.424 1.00 51.81 85 LYS A CA 1
ATOM 655 C C . LYS A 1 85 ? -16.379 6.625 11.597 1.00 51.81 85 LYS A C 1
ATOM 657 O O . LYS A 1 85 ? -15.761 6.060 10.698 1.00 51.81 85 LYS A O 1
ATOM 662 N N . PRO A 1 86 ? -16.770 5.985 12.712 1.00 57.09 86 PRO A N 1
ATOM 663 C CA . PRO A 1 86 ? -16.739 4.533 12.770 1.00 57.09 86 PRO A CA 1
ATOM 664 C C . PRO A 1 86 ? -17.576 3.990 11.610 1.00 57.09 86 PRO A C 1
ATOM 666 O O . PRO A 1 86 ? -18.668 4.505 11.343 1.00 57.09 86 PRO A O 1
ATOM 669 N N . LEU A 1 87 ? -17.039 2.987 10.914 1.00 61.19 87 LEU A N 1
ATOM 670 C CA . LEU A 1 87 ? -17.800 2.235 9.925 1.00 61.19 87 LEU A CA 1
ATOM 671 C C . LEU A 1 87 ? -19.082 1.747 10.592 1.00 61.19 87 LEU A C 1
ATOM 673 O O . LEU A 1 87 ? -19.084 1.331 11.754 1.00 61.19 87 LEU A O 1
ATOM 677 N N . THR A 1 88 ? -20.189 1.816 9.865 1.00 70.62 88 THR A N 1
ATOM 678 C CA . THR A 1 88 ? -21.418 1.192 10.342 1.00 70.62 88 THR A CA 1
ATOM 679 C C . THR A 1 88 ? -21.203 -0.314 10.482 1.00 70.62 88 THR A C 1
ATOM 681 O O . THR A 1 88 ? -20.325 -0.903 9.845 1.00 70.62 88 THR A O 1
ATOM 684 N N . GLU A 1 89 ? -22.015 -0.960 11.312 1.00 70.00 89 GLU A N 1
ATOM 685 C CA . GLU A 1 89 ? -21.962 -2.413 11.510 1.00 70.00 89 GLU A CA 1
ATOM 686 C C . GLU A 1 89 ? -22.126 -3.157 10.172 1.00 70.00 89 GLU A C 1
ATOM 688 O O . GLU A 1 89 ? -21.372 -4.074 9.879 1.00 70.00 89 GLU A O 1
ATOM 693 N N . ALA A 1 90 ? -22.992 -2.652 9.285 1.00 75.12 90 ALA A N 1
ATOM 694 C CA . ALA A 1 90 ? -23.190 -3.187 7.938 1.00 75.12 90 ALA A CA 1
ATOM 695 C C . ALA A 1 90 ? -21.972 -3.009 7.010 1.00 75.12 90 ALA A C 1
ATOM 697 O O . ALA A 1 90 ? -21.686 -3.878 6.187 1.00 75.12 90 ALA A O 1
ATOM 698 N N . GLU A 1 91 ? -21.253 -1.888 7.106 1.00 73.00 91 GLU A N 1
ATOM 699 C CA . GLU A 1 91 ? -20.016 -1.677 6.343 1.00 73.00 91 GLU A CA 1
ATOM 700 C C . GLU A 1 91 ? -18.892 -2.556 6.887 1.00 73.00 91 GLU A C 1
ATOM 702 O O . GLU A 1 91 ? -18.167 -3.166 6.109 1.00 73.00 91 GLU A O 1
ATOM 707 N N . THR A 1 92 ? -18.799 -2.685 8.210 1.00 66.94 92 THR A N 1
ATOM 708 C CA . THR A 1 92 ? -17.847 -3.575 8.881 1.00 66.94 92 THR A CA 1
ATOM 709 C C . THR A 1 92 ? -18.094 -5.028 8.488 1.00 66.94 92 THR A C 1
ATOM 711 O O . THR A 1 92 ? -17.171 -5.686 8.026 1.00 66.94 92 THR A O 1
ATOM 714 N N . GLU A 1 93 ? -19.333 -5.516 8.572 1.00 72.12 93 GLU A N 1
ATOM 715 C CA . GLU A 1 93 ? -19.706 -6.875 8.161 1.00 72.12 93 GLU A CA 1
ATOM 716 C C . GLU A 1 93 ? -19.472 -7.122 6.671 1.00 72.12 93 GLU A C 1
ATOM 718 O O . GLU A 1 93 ? -18.978 -8.182 6.293 1.00 72.12 93 GLU A O 1
ATOM 723 N N . ARG A 1 94 ? -19.781 -6.148 5.805 1.00 78.50 94 ARG A N 1
ATOM 724 C CA . ARG A 1 94 ? -19.496 -6.258 4.370 1.00 78.50 94 ARG A CA 1
ATOM 725 C C . ARG A 1 94 ? -17.997 -6.407 4.121 1.00 78.50 94 ARG A C 1
ATOM 727 O O . ARG A 1 94 ? -17.593 -7.269 3.348 1.00 78.50 94 ARG A O 1
ATOM 734 N N . LEU A 1 95 ? -17.187 -5.555 4.740 1.00 70.44 95 LEU A N 1
ATOM 735 C CA . LEU A 1 95 ? -15.743 -5.530 4.534 1.00 70.44 95 LEU A CA 1
ATOM 736 C C . LEU A 1 95 ? -15.055 -6.746 5.159 1.00 70.44 95 LEU A C 1
ATOM 738 O O . LEU A 1 95 ? -14.185 -7.342 4.527 1.00 70.44 95 LEU A O 1
ATOM 742 N N . LEU A 1 96 ? -15.495 -7.162 6.348 1.00 68.19 96 LEU A N 1
ATOM 743 C CA . LEU A 1 96 ? -15.085 -8.423 6.957 1.00 68.19 96 LEU A CA 1
ATOM 744 C C . LEU A 1 96 ? -15.475 -9.592 6.059 1.00 68.19 96 LEU A C 1
ATOM 746 O O . LEU A 1 96 ? -14.612 -10.394 5.750 1.00 68.19 96 LEU A O 1
ATOM 750 N N . GLY A 1 97 ? -16.695 -9.642 5.524 1.00 69.94 97 GLY A N 1
ATOM 751 C CA . GLY A 1 97 ? -17.106 -10.672 4.567 1.00 69.94 97 GLY A CA 1
ATOM 752 C C . GLY 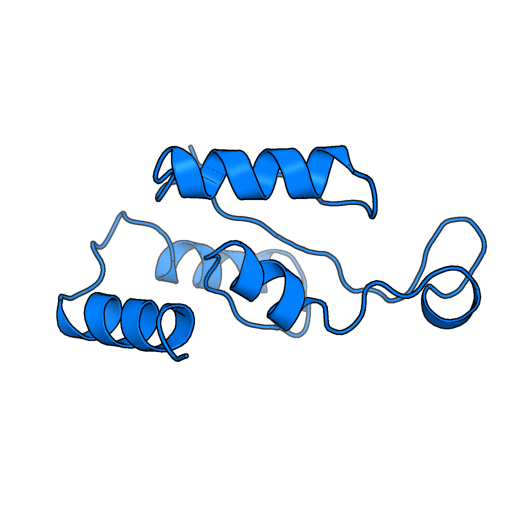A 1 97 ? -16.286 -10.671 3.270 1.00 69.94 97 GLY A C 1
ATOM 753 O O . GLY A 1 97 ? -15.989 -11.732 2.722 1.00 69.94 97 GLY A O 1
ATOM 754 N N . GLU A 1 98 ? -15.860 -9.501 2.783 1.00 69.25 98 GLU A N 1
ATOM 755 C CA . GLU A 1 98 ? -14.955 -9.395 1.635 1.00 69.25 98 GLU A CA 1
ATOM 756 C C . GLU A 1 98 ? -13.572 -9.996 1.950 1.00 69.25 98 GLU A C 1
ATOM 758 O O . GLU A 1 98 ? -12.989 -10.624 1.064 1.00 69.25 98 GLU A O 1
ATOM 763 N N . VAL A 1 99 ? -13.062 -9.844 3.178 1.00 63.47 99 VAL A N 1
ATOM 764 C CA . VAL A 1 99 ? -11.758 -10.367 3.641 1.00 63.47 99 VAL A CA 1
ATOM 765 C C . VAL A 1 99 ? -11.828 -11.841 4.075 1.00 63.47 99 VAL A C 1
ATOM 767 O O . VAL A 1 99 ? -10.933 -12.620 3.753 1.00 63.47 99 VAL A O 1
ATOM 770 N N . GLU A 1 100 ? -12.890 -12.236 4.776 1.00 61.47 100 GLU A N 1
ATOM 7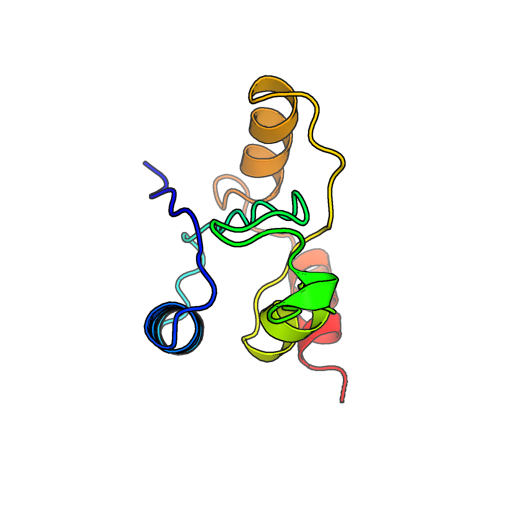71 C CA . GLU A 1 100 ? -13.137 -13.570 5.338 1.00 61.47 100 GLU A CA 1
ATOM 772 C C . GLU A 1 100 ? -13.679 -14.569 4.314 1.00 61.47 100 GLU A C 1
ATOM 774 O O . GLU A 1 100 ? -13.644 -15.769 4.584 1.00 61.47 100 GLU A O 1
ATOM 779 N N . GLY A 1 101 ? -14.136 -14.092 3.147 1.00 49.41 101 GLY A N 1
ATOM 780 C CA . GLY A 1 101 ? -14.596 -14.880 2.003 1.00 49.41 101 GLY A CA 1
ATOM 781 C C . GLY A 1 101 ? -13.518 -15.790 1.403 1.00 49.41 101 GLY A C 1
ATOM 782 O O . GLY A 1 101 ? -13.0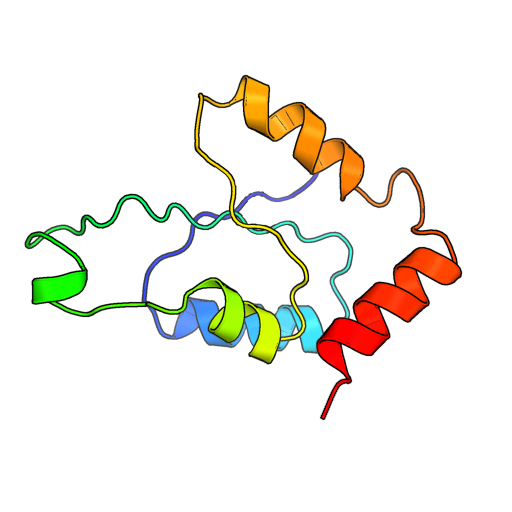12 -15.548 0.305 1.00 49.41 101 GLY A O 1
ATOM 783 N N . ARG A 1 102 ? -13.190 -16.838 2.159 1.00 48.00 102 ARG A N 1
ATOM 784 C CA . ARG A 1 102 ? -12.963 -18.206 1.698 1.00 48.00 102 ARG A CA 1
ATOM 785 C C . ARG A 1 102 ? -14.293 -18.870 1.355 1.00 48.00 102 ARG A C 1
ATOM 787 O O . ARG A 1 102 ? -15.306 -18.532 2.004 1.00 48.00 102 ARG A O 1
#

Radius of gyration: 14.69 Å; chains: 1; bounding box: 38×35×34 Å

pLDDT: mean 76.72, std 14.6, range [37.44, 93.69]

Secondary structure (DSSP, 8-state):
----EE--S-HHHHHHHHHHHHTT-TT--EE----SEETTEEHHHH----SHHHHHHHTT----------THHHHHHHHHHSTTSPPPHHHHHHHHHHHH--

Sequence (102 aa):
MPKTFSIRDDCLVWESAMAASHYELDNLTVFVDNNKLQTDGFTADIMSPNPVAEKWKAFAFVGETVKGKGVASLEERVDSHSLSKPLTEAETERLLGEVEGR